Protein AF-A0A7C1MCR6-F1 (afdb_monomer)

Secondary structure (DSSP, 8-state):
-HHHHHHHHHHHHHHGGGS--SSHHHHHHHHHHEEEEEEEEEEPTTS-EEEEEEEEESS---------SS---SEETTEE-THHHHHHH--

Foldseek 3Di:
DVVVVVVVVVVVVVPPPPPDDPPVVVVVVLVVFWDWDFQDFPADPVRHTDGDIDTGGPDDDDDDDDDDPDDPDQDDPNDGVCVVVVVVVVD

Solvent-accessible surface area (backbone atoms only — not comparable to full-atom values): 6058 Å² total; per-residue (Å²): 118,70,67,62,53,56,54,50,51,54,54,51,64,70,64,57,83,79,82,77,73,79,74,60,56,61,58,53,55,46,59,72,56,26,52,77,43,72,70,41,69,45,76,46,97,86,72,52,65,44,76,40,73,42,79,42,56,78,61,97,68,87,87,84,88,86,85,70,98,63,85,82,66,51,66,53,98,91,40,75,54,56,68,66,59,54,60,69,70,77,113

Structure (mmCIF, N/CA/C/O backbone):
data_AF-A0A7C1MCR6-F1
#
_entry.id   AF-A0A7C1MCR6-F1
#
loop_
_atom_site.group_PDB
_atom_site.id
_atom_site.type_symbol
_atom_site.label_atom_id
_atom_site.label_alt_id
_atom_site.label_comp_id
_atom_site.label_asym_id
_atom_site.label_entity_id
_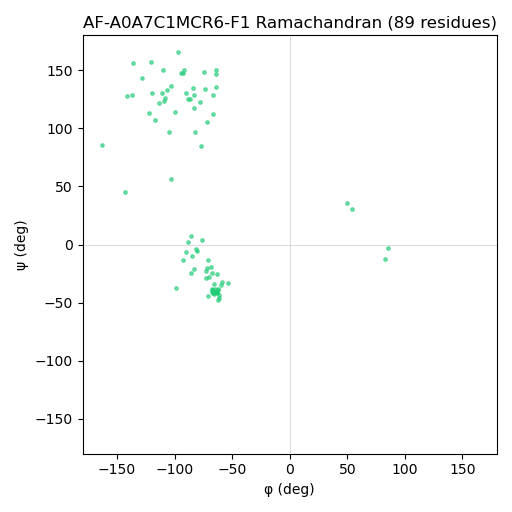atom_site.label_seq_id
_atom_site.pdbx_PDB_ins_code
_atom_site.Cartn_x
_atom_site.Cartn_y
_atom_site.Cartn_z
_atom_site.occupancy
_atom_site.B_iso_or_equiv
_atom_site.auth_seq_id
_atom_site.auth_comp_id
_atom_site.auth_asym_id
_atom_site.auth_atom_id
_atom_site.pdbx_PDB_model_num
ATOM 1 N N . MET A 1 1 ? 49.593 19.464 20.763 1.00 57.50 1 MET A N 1
ATOM 2 C CA . MET A 1 1 ? 48.436 20.174 20.165 1.00 57.50 1 MET A CA 1
ATOM 3 C C . MET A 1 1 ? 47.808 19.423 18.989 1.00 57.50 1 MET A C 1
ATOM 5 O O . MET A 1 1 ? 46.592 19.345 18.950 1.00 57.50 1 MET A O 1
ATOM 9 N N . LEU A 1 2 ? 48.590 18.813 18.083 1.00 57.25 2 LEU A N 1
ATOM 10 C CA . LEU A 1 2 ? 48.061 18.058 16.929 1.00 57.25 2 LEU A CA 1
ATOM 11 C C . LEU A 1 2 ? 47.281 16.776 17.301 1.00 57.25 2 LEU A C 1
ATOM 13 O O . LEU A 1 2 ? 46.217 16.546 16.740 1.00 57.25 2 LEU A O 1
ATOM 17 N N . ILE A 1 3 ? 47.746 15.992 18.287 1.00 69.12 3 ILE A N 1
ATOM 18 C CA . ILE A 1 3 ? 47.072 14.749 18.731 1.00 69.12 3 ILE A CA 1
ATOM 19 C C . ILE A 1 3 ? 45.653 15.006 19.276 1.00 69.12 3 ILE A C 1
ATOM 21 O O . ILE A 1 3 ? 44.729 14.285 18.915 1.00 69.12 3 ILE A O 1
ATOM 25 N N . ASN A 1 4 ? 45.459 16.054 20.091 1.00 68.94 4 ASN A N 1
ATOM 26 C CA . ASN A 1 4 ? 44.138 16.374 20.653 1.00 68.94 4 ASN A CA 1
ATOM 27 C C . ASN A 1 4 ? 43.139 16.797 19.571 1.00 68.94 4 ASN A C 1
ATOM 29 O O . ASN A 1 4 ? 41.964 16.470 19.678 1.00 68.94 4 ASN A O 1
ATOM 33 N N . ASN A 1 5 ? 43.599 17.472 18.513 1.00 66.56 5 ASN A N 1
ATOM 34 C CA . ASN A 1 5 ? 42.732 17.837 17.392 1.00 66.56 5 ASN A CA 1
ATOM 35 C C . ASN A 1 5 ? 42.264 16.604 16.608 1.00 66.56 5 ASN A C 1
ATOM 37 O O . ASN A 1 5 ? 41.089 16.520 16.269 1.00 66.56 5 ASN A O 1
ATOM 41 N N . PHE A 1 6 ? 43.141 15.624 16.371 1.00 73.50 6 PHE A N 1
ATOM 42 C CA . PHE A 1 6 ? 42.756 14.368 15.715 1.00 73.50 6 PHE A CA 1
ATOM 43 C C . PHE A 1 6 ? 41.763 13.547 16.546 1.00 73.50 6 PHE A C 1
ATOM 45 O O . PHE A 1 6 ? 40.822 12.987 15.987 1.00 73.50 6 PHE A O 1
ATOM 52 N N . LEU A 1 7 ? 41.938 13.523 17.870 1.00 75.62 7 LEU A N 1
ATOM 53 C CA . LEU A 1 7 ? 41.022 12.857 18.801 1.00 75.62 7 LEU A CA 1
ATOM 54 C C . LEU A 1 7 ? 39.650 13.550 18.851 1.00 75.62 7 LEU A C 1
ATOM 56 O O . LEU A 1 7 ? 38.621 12.885 18.867 1.00 75.62 7 LEU A O 1
ATOM 60 N N . CYS A 1 8 ? 39.612 14.884 18.801 1.00 74.81 8 CYS A N 1
ATOM 61 C CA . CYS A 1 8 ? 38.353 15.622 18.693 1.00 74.81 8 CYS A CA 1
ATOM 62 C C . CYS A 1 8 ? 37.639 15.362 17.359 1.00 74.81 8 CYS A C 1
ATOM 64 O O . CYS A 1 8 ? 36.424 15.197 17.349 1.00 74.81 8 CYS A O 1
ATOM 66 N N . ILE A 1 9 ? 38.371 15.292 16.240 1.00 79.06 9 ILE A N 1
ATOM 67 C CA . ILE A 1 9 ? 37.791 15.042 14.909 1.00 79.06 9 ILE A CA 1
ATOM 68 C C . ILE A 1 9 ? 37.219 13.622 14.810 1.00 79.06 9 ILE A C 1
ATOM 70 O O . ILE A 1 9 ? 36.142 13.444 14.242 1.00 79.06 9 ILE A O 1
ATOM 74 N N . SER A 1 10 ? 37.891 12.619 15.387 1.00 76.44 10 SER A N 1
ATOM 75 C CA . SER A 1 10 ? 37.382 11.243 15.401 1.00 76.44 10 SER A CA 1
ATOM 76 C C . SER A 1 10 ? 36.122 11.099 16.256 1.00 76.44 10 SER A C 1
ATOM 78 O O . SER A 1 10 ? 35.189 10.416 15.841 1.00 76.44 10 SER A O 1
ATOM 80 N N . VAL A 1 11 ? 36.046 11.795 17.396 1.00 78.44 11 VAL A N 1
ATOM 81 C CA . VAL A 1 11 ? 34.836 11.859 18.234 1.00 78.44 11 VAL A CA 1
ATOM 82 C C . VAL A 1 11 ? 33.696 12.571 17.506 1.00 78.44 11 VAL A C 1
ATOM 84 O O . VAL A 1 11 ? 32.561 12.101 17.546 1.00 78.44 11 VAL A O 1
ATOM 87 N N . LEU A 1 12 ? 33.991 13.660 16.791 1.00 71.69 12 LEU A N 1
ATOM 88 C CA . LEU A 1 12 ? 32.996 14.397 16.016 1.00 71.69 12 LEU A CA 1
ATOM 89 C C . LEU A 1 12 ? 32.407 13.513 14.906 1.00 71.69 12 LEU A C 1
ATOM 91 O O . LEU A 1 12 ? 31.193 13.400 14.813 1.00 71.69 12 LEU A O 1
ATOM 95 N N . LEU A 1 13 ? 33.252 12.818 14.132 1.00 71.25 13 LEU A N 1
ATOM 96 C CA . LEU A 1 13 ? 32.844 11.876 13.076 1.00 71.25 13 LEU A CA 1
ATOM 97 C C . LEU A 1 13 ? 31.990 10.712 13.599 1.00 71.25 13 LEU A C 1
ATOM 99 O O . LEU A 1 13 ? 31.072 10.275 12.911 1.00 71.25 13 LEU A O 1
ATOM 103 N N . PHE A 1 14 ? 32.257 10.236 14.817 1.00 68.69 14 PHE A N 1
ATOM 104 C CA . PHE A 1 14 ? 31.477 9.166 15.446 1.00 68.69 14 PHE A CA 1
ATOM 105 C C . PHE A 1 14 ? 30.080 9.625 15.905 1.00 68.69 14 PHE A C 1
ATOM 107 O O . PHE A 1 14 ? 29.173 8.806 16.025 1.00 68.69 14 PHE A O 1
ATOM 114 N N . LEU A 1 15 ? 29.893 10.929 16.138 1.00 62.91 15 LEU A N 1
ATOM 115 C CA . LEU A 1 15 ? 28.626 11.547 16.553 1.00 62.91 15 LEU A CA 1
ATOM 116 C C . LEU A 1 15 ? 27.741 12.005 15.378 1.00 62.91 15 LEU A C 1
ATOM 118 O O . LEU A 1 15 ? 26.597 12.398 15.600 1.00 62.91 15 LEU A O 1
ATOM 122 N N . TYR A 1 16 ? 28.226 11.939 14.133 1.00 64.62 16 TYR A N 1
ATOM 123 C CA . TYR A 1 16 ? 27.468 12.377 12.954 1.00 64.62 16 TYR A CA 1
ATOM 124 C C . TYR A 1 16 ? 26.282 11.500 12.499 1.00 64.62 16 TYR A C 1
ATOM 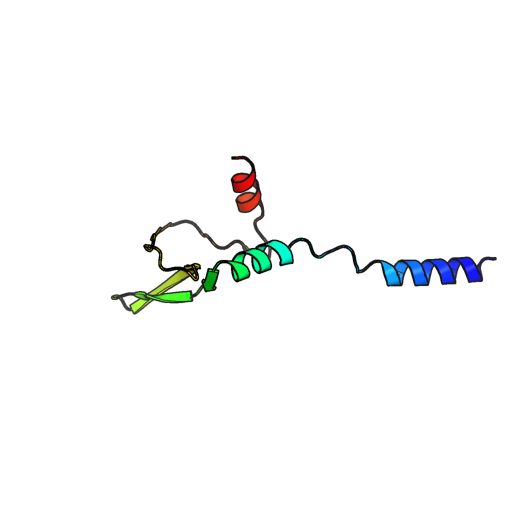126 O O . TYR A 1 16 ? 25.435 12.054 11.793 1.00 64.62 16 TYR A O 1
ATOM 134 N N . PRO A 1 17 ? 26.131 10.196 12.834 1.00 63.19 17 PRO A N 1
ATOM 135 C CA . PRO A 1 17 ? 25.119 9.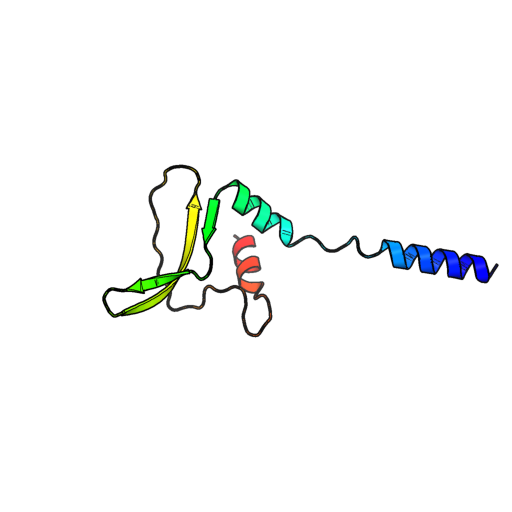387 12.156 1.00 63.19 17 PRO A CA 1
ATOM 136 C C . PRO A 1 17 ? 23.674 9.654 12.618 1.00 63.19 17 PRO A C 1
ATOM 138 O O . PRO A 1 17 ? 22.759 9.006 12.127 1.00 63.19 17 PRO A O 1
ATOM 141 N N . SER A 1 18 ? 23.428 10.619 13.510 1.00 56.06 18 SER A N 1
ATOM 142 C CA . SER A 1 18 ? 22.084 10.904 14.039 1.00 56.06 18 SER A CA 1
ATOM 143 C C . SER A 1 18 ? 21.198 11.775 13.132 1.00 56.06 18 SER A C 1
ATOM 145 O O . SER A 1 18 ? 20.041 12.009 13.468 1.00 56.06 18 SER A O 1
ATOM 147 N N . PHE A 1 19 ? 21.700 12.282 12.000 1.00 55.78 19 PHE A N 1
ATOM 148 C CA . PHE A 1 19 ? 20.955 13.199 11.121 1.00 55.78 19 PHE A CA 1
ATOM 149 C C . PHE A 1 19 ? 20.398 12.514 9.866 1.00 55.78 19 PHE A C 1
ATOM 151 O O . PHE A 1 19 ? 20.684 12.949 8.754 1.00 55.78 19 PHE A O 1
ATOM 158 N N . CYS A 1 20 ? 19.600 11.452 9.999 1.00 53.81 20 CYS A N 1
ATOM 159 C CA . CYS A 1 20 ? 18.730 11.034 8.893 1.00 53.81 20 CYS A CA 1
ATOM 160 C C . CYS A 1 20 ? 17.615 10.080 9.345 1.00 53.81 20 CYS A C 1
ATOM 162 O O . CYS A 1 20 ? 17.768 8.869 9.254 1.00 53.81 20 CYS A O 1
ATOM 164 N N . THR A 1 21 ? 16.484 10.606 9.820 1.00 56.41 21 THR A N 1
ATOM 165 C CA . THR A 1 21 ? 15.280 9.789 10.091 1.00 56.41 21 THR A CA 1
ATOM 166 C C . THR A 1 21 ? 13.991 10.542 9.741 1.00 56.41 21 THR A C 1
ATOM 168 O O . THR A 1 21 ? 13.054 10.576 10.527 1.00 56.41 21 THR A O 1
ATOM 171 N N . VAL A 1 22 ? 13.927 11.209 8.581 1.00 57.06 22 VAL A N 1
ATOM 172 C CA . VAL A 1 22 ? 12.718 11.979 8.190 1.00 57.06 22 VAL A CA 1
ATOM 173 C C . VAL A 1 22 ? 11.641 11.088 7.545 1.00 57.06 22 VAL A C 1
ATOM 175 O O . VAL A 1 22 ? 10.467 11.443 7.526 1.00 57.06 22 VAL A O 1
ATOM 178 N N . GLU A 1 23 ? 12.010 9.916 7.024 1.00 57.59 23 GLU A N 1
ATOM 179 C CA . GLU A 1 23 ? 11.100 9.058 6.249 1.00 57.59 23 GLU A CA 1
ATOM 180 C C . GLU A 1 23 ? 10.245 8.116 7.123 1.00 57.59 23 GLU A C 1
ATOM 182 O O . GLU A 1 23 ? 9.129 7.754 6.748 1.00 57.59 23 GLU A O 1
ATOM 187 N N . GLU A 1 24 ? 10.712 7.782 8.330 1.00 60.31 24 GLU A N 1
ATOM 188 C CA . GLU A 1 24 ? 10.018 6.871 9.255 1.00 60.31 24 GLU A CA 1
ATOM 189 C C . GLU A 1 24 ? 8.733 7.481 9.846 1.00 60.31 24 GLU A C 1
ATOM 191 O O . GLU A 1 24 ? 7.771 6.758 10.124 1.00 60.31 24 GLU A O 1
ATOM 196 N N . ASP A 1 25 ? 8.668 8.810 9.968 1.00 71.81 25 ASP A N 1
ATOM 197 C CA . ASP A 1 25 ? 7.576 9.509 10.652 1.00 71.81 25 ASP A CA 1
ATOM 198 C C . ASP A 1 25 ? 6.212 9.311 9.975 1.00 71.81 25 ASP A C 1
ATOM 200 O O . ASP A 1 25 ? 5.205 9.107 10.653 1.00 71.81 25 ASP A O 1
ATOM 204 N N . ILE A 1 26 ? 6.147 9.335 8.640 1.00 73.69 26 ILE A N 1
ATOM 205 C CA . ILE A 1 26 ? 4.870 9.244 7.908 1.00 73.69 26 ILE A CA 1
ATOM 206 C C . ILE A 1 26 ? 4.290 7.832 8.006 1.00 73.69 26 ILE A C 1
ATOM 208 O O . ILE A 1 26 ? 3.096 7.660 8.255 1.00 73.69 26 ILE A O 1
ATOM 212 N N . VAL A 1 27 ? 5.135 6.813 7.837 1.00 75.56 27 VAL A N 1
ATOM 213 C CA . VAL A 1 27 ? 4.724 5.409 7.960 1.00 75.56 27 VAL A CA 1
ATOM 214 C C . VAL A 1 27 ? 4.250 5.127 9.385 1.00 75.56 27 VAL A C 1
ATOM 216 O O . VAL A 1 27 ? 3.222 4.478 9.581 1.00 75.56 27 VAL A O 1
ATOM 219 N N . LEU A 1 28 ? 4.947 5.671 10.385 1.00 79.88 28 LEU A N 1
ATOM 220 C CA . LEU A 1 28 ? 4.584 5.533 11.791 1.00 79.88 28 LEU A CA 1
ATOM 221 C C . LEU A 1 28 ? 3.250 6.229 12.111 1.00 79.88 28 LEU A C 1
ATOM 223 O O . LEU A 1 28 ? 2.392 5.634 12.768 1.00 79.88 28 LEU A O 1
ATOM 227 N N . GLN A 1 29 ? 3.025 7.434 11.581 1.00 83.81 29 GLN A N 1
ATOM 228 C CA . GLN A 1 29 ? 1.744 8.140 11.687 1.00 83.81 29 GLN A CA 1
ATOM 229 C C . GLN A 1 29 ? 0.597 7.356 11.029 1.00 83.81 29 GLN A C 1
ATOM 231 O O . GLN A 1 29 ? -0.459 7.181 11.641 1.00 83.81 29 GLN A O 1
ATOM 236 N N . LEU A 1 30 ? 0.804 6.824 9.819 1.00 84.50 30 LEU A N 1
ATOM 237 C CA . LEU A 1 30 ? -0.199 6.028 9.102 1.00 84.50 30 LEU A CA 1
ATOM 238 C C . LEU A 1 30 ? -0.544 4.730 9.847 1.00 84.50 30 LEU A C 1
ATOM 240 O O . LEU A 1 30 ? -1.723 4.408 9.976 1.00 84.50 30 LEU A O 1
ATOM 244 N N . ASN A 1 31 ? 0.448 4.029 10.406 1.00 86.56 31 ASN A N 1
ATOM 245 C CA . ASN A 1 31 ? 0.241 2.825 11.226 1.00 86.56 31 ASN A CA 1
ATOM 246 C C . ASN A 1 31 ? -0.550 3.111 12.521 1.00 86.56 31 ASN A C 1
ATOM 248 O O . ASN A 1 31 ? -1.235 2.236 13.073 1.00 86.56 31 ASN A O 1
ATOM 252 N N . GL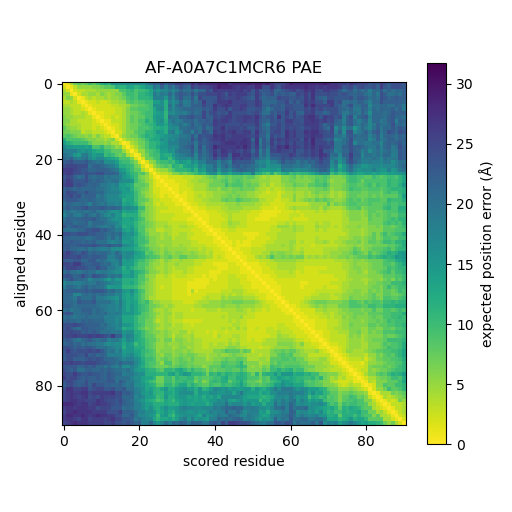Y A 1 32 ? -0.494 4.353 13.013 1.00 89.12 32 GLY A N 1
ATOM 253 C CA . GLY A 1 32 ? -1.337 4.827 14.108 1.00 89.12 32 GLY A CA 1
ATOM 254 C C . GLY A 1 32 ? -2.828 4.801 13.753 1.00 89.12 32 GLY A C 1
ATOM 255 O O . GLY A 1 32 ? -3.645 4.379 14.575 1.00 89.12 32 GLY A O 1
ATOM 256 N N . ILE A 1 33 ? -3.169 5.150 12.512 1.00 90.62 33 ILE A N 1
ATOM 257 C CA . ILE A 1 33 ? -4.541 5.411 12.051 1.00 90.62 33 ILE A CA 1
ATOM 258 C C . ILE A 1 33 ? -5.150 4.193 11.329 1.00 90.62 33 ILE A C 1
ATOM 260 O O . ILE A 1 33 ? -6.336 3.887 11.489 1.00 90.62 33 ILE A O 1
ATOM 264 N N . ALA A 1 34 ? -4.343 3.468 10.553 1.00 92.56 34 ALA A N 1
ATOM 265 C CA . ALA A 1 34 ? -4.788 2.427 9.634 1.00 92.56 34 ALA A CA 1
ATOM 266 C C . ALA A 1 34 ? -3.909 1.170 9.689 1.00 92.56 34 ALA A C 1
ATOM 268 O O . ALA A 1 34 ? -2.730 1.217 10.028 1.00 92.56 34 ALA A O 1
ATOM 269 N N . TYR A 1 35 ? -4.492 0.042 9.296 1.00 93.44 35 TYR A N 1
ATOM 270 C CA . TYR A 1 35 ? -3.771 -1.145 8.859 1.00 93.44 35 TYR A CA 1
ATOM 271 C C . TYR A 1 35 ? -3.477 -1.017 7.365 1.00 93.44 35 TYR A C 1
ATOM 273 O O . TYR A 1 35 ? -4.393 -0.799 6.566 1.00 93.44 35 TYR A O 1
ATOM 281 N N . ILE A 1 36 ? -2.204 -1.144 7.001 1.00 90.94 36 ILE A N 1
ATOM 282 C CA . ILE A 1 36 ? -1.714 -0.907 5.644 1.00 90.94 36 ILE A CA 1
ATOM 283 C C . ILE A 1 36 ? -1.218 -2.231 5.065 1.00 90.94 36 ILE A C 1
ATOM 285 O O . ILE A 1 36 ? -0.315 -2.854 5.618 1.00 90.94 36 ILE A O 1
ATOM 289 N N . GLU A 1 37 ? -1.785 -2.648 3.936 1.00 91.38 37 GLU A N 1
ATOM 290 C CA . GLU A 1 37 ? -1.282 -3.764 3.131 1.00 91.38 37 GLU A CA 1
ATOM 291 C C . GLU A 1 37 ? -0.876 -3.220 1.756 1.00 91.38 37 GLU A C 1
ATOM 293 O O . GLU A 1 37 ? -1.739 -2.882 0.948 1.00 91.38 37 GLU A O 1
ATOM 298 N N . GLN A 1 38 ? 0.425 -3.121 1.478 1.00 88.69 38 GLN A N 1
ATOM 299 C CA . GLN A 1 38 ? 0.932 -2.655 0.180 1.00 88.69 38 GLN A CA 1
ATOM 300 C C . GLN A 1 38 ? 1.228 -3.829 -0.753 1.00 88.69 38 GLN A C 1
ATOM 302 O O . GLN A 1 38 ? 1.631 -4.902 -0.301 1.00 88.69 38 GLN A O 1
ATOM 307 N N . ASN A 1 39 ? 1.040 -3.627 -2.058 1.00 87.12 39 ASN A N 1
ATOM 308 C CA . ASN A 1 39 ? 1.326 -4.592 -3.120 1.00 87.12 39 ASN A CA 1
ATOM 309 C C . ASN A 1 39 ? 0.734 -5.986 -2.871 1.00 87.12 39 ASN A C 1
ATOM 311 O O . ASN A 1 39 ? 1.293 -7.019 -3.253 1.00 87.12 39 ASN A O 1
ATOM 315 N N . THR A 1 40 ? -0.452 -6.023 -2.259 1.00 91.56 40 THR A N 1
ATOM 316 C CA . THR A 1 40 ? -1.152 -7.280 -2.031 1.00 91.56 40 THR A CA 1
ATOM 317 C C . THR A 1 40 ? -1.809 -7.737 -3.318 1.00 91.56 40 THR A C 1
ATOM 319 O O . THR A 1 40 ? -2.646 -7.060 -3.909 1.00 91.56 40 THR A O 1
ATOM 322 N N . MET A 1 41 ? -1.441 -8.937 -3.745 1.00 93.50 41 MET A N 1
ATOM 323 C CA . MET A 1 41 ? -1.894 -9.508 -5.003 1.00 93.50 41 MET A CA 1
ATOM 324 C C . MET A 1 41 ? -3.281 -10.140 -4.844 1.00 93.50 41 MET A C 1
ATOM 326 O O . MET A 1 41 ? -3.395 -11.296 -4.410 1.00 93.50 41 MET A O 1
ATOM 330 N N . LYS A 1 42 ? -4.332 -9.395 -5.204 1.00 93.94 42 LYS A N 1
ATOM 331 C CA . LYS A 1 42 ? -5.731 -9.843 -5.145 1.00 93.94 42 LYS A CA 1
ATOM 332 C C . LYS A 1 42 ? -6.100 -10.656 -6.377 1.00 93.94 42 LYS A C 1
ATOM 334 O O . LYS A 1 42 ? -5.876 -10.229 -7.505 1.00 93.94 42 LYS A O 1
ATOM 339 N N . LEU A 1 43 ? -6.661 -11.841 -6.142 1.00 95.75 43 LEU A N 1
ATOM 340 C CA . LEU A 1 43 ? -7.127 -12.736 -7.196 1.00 95.75 43 LEU A CA 1
ATOM 341 C C . LEU A 1 43 ? -8.418 -12.194 -7.818 1.00 95.75 43 LEU A C 1
ATOM 343 O O . LEU A 1 43 ? -9.347 -11.818 -7.104 1.00 95.75 43 LEU A O 1
ATOM 347 N N . MET A 1 44 ? -8.480 -12.191 -9.145 1.00 96.31 44 MET A N 1
ATOM 348 C CA . MET A 1 44 ? -9.688 -11.881 -9.901 1.00 96.31 44 MET A CA 1
ATOM 349 C C . MET A 1 44 ? -10.430 -13.150 -10.319 1.00 96.31 44 MET A C 1
ATOM 351 O O . MET A 1 44 ? -9.873 -14.247 -10.321 1.00 96.31 44 MET A O 1
ATOM 355 N N . ARG A 1 45 ? -11.685 -12.983 -10.755 1.00 96.94 45 ARG A N 1
ATOM 356 C CA . ARG A 1 45 ? -12.499 -14.070 -11.325 1.00 96.94 45 ARG A CA 1
ATOM 357 C C . ARG A 1 45 ? -11.797 -14.788 -12.482 1.00 96.94 45 ARG A C 1
ATOM 359 O O . ARG A 1 45 ? -11.951 -15.992 -12.628 1.00 96.94 45 ARG A O 1
ATOM 366 N N . ASP A 1 46 ? -11.004 -14.056 -13.258 1.00 96.00 46 ASP A N 1
ATOM 367 C CA . ASP A 1 46 ? -10.348 -14.564 -14.465 1.00 96.00 46 ASP A CA 1
ATOM 368 C C . ASP A 1 46 ? -9.001 -15.260 -14.162 1.00 96.00 46 ASP A C 1
ATOM 370 O O . ASP A 1 46 ? -8.246 -15.591 -15.069 1.00 96.00 46 ASP A O 1
ATOM 374 N N . GLY A 1 47 ? 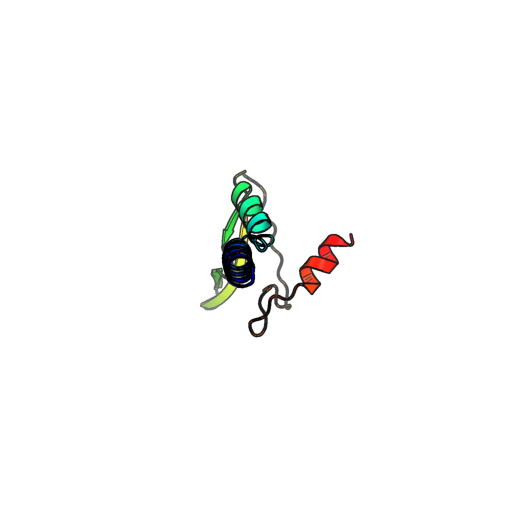-8.659 -15.453 -12.882 1.00 96.06 47 GLY A N 1
ATOM 375 C CA . GLY A 1 47 ? -7.420 -16.108 -12.441 1.00 96.06 47 GLY A CA 1
ATOM 376 C C . GLY A 1 47 ? -6.185 -15.200 -12.405 1.00 96.06 47 GLY A C 1
ATOM 377 O O . GLY A 1 47 ? -5.178 -15.553 -11.793 1.00 96.06 47 GLY A O 1
ATOM 378 N N . ILE A 1 48 ? -6.257 -14.005 -12.994 1.00 94.94 48 ILE A N 1
ATOM 379 C CA . ILE A 1 48 ? -5.196 -12.990 -12.930 1.00 94.94 48 ILE A CA 1
ATOM 380 C C . ILE A 1 48 ? -5.180 -12.340 -11.540 1.00 94.94 48 ILE A C 1
ATOM 382 O O . ILE A 1 48 ? -6.216 -12.206 -10.884 1.00 94.94 48 ILE A O 1
ATOM 386 N N . ARG A 1 49 ? -3.997 -11.924 -11.078 1.00 94.81 49 ARG A N 1
ATOM 387 C CA . ARG A 1 49 ? -3.825 -11.191 -9.820 1.00 94.81 49 ARG A CA 1
ATOM 388 C C . ARG A 1 49 ? -3.510 -9.726 -10.102 1.00 94.81 49 ARG A C 1
ATOM 390 O O . ARG A 1 49 ? -2.635 -9.441 -10.914 1.00 94.81 49 ARG A O 1
ATOM 397 N N . LEU A 1 50 ? -4.191 -8.818 -9.412 1.00 93.31 50 LEU A N 1
ATOM 398 C CA . LEU A 1 50 ? -3.891 -7.388 -9.449 1.00 93.31 50 LEU A CA 1
ATOM 399 C C . LEU A 1 50 ? -3.146 -6.978 -8.184 1.00 93.31 50 LEU A C 1
ATOM 401 O O . LEU A 1 50 ? -3.531 -7.379 -7.085 1.00 93.31 50 LEU A O 1
ATOM 405 N N . ALA A 1 51 ? -2.111 -6.158 -8.347 1.00 92.56 51 ALA A N 1
ATOM 406 C CA . ALA A 1 51 ? -1.496 -5.457 -7.231 1.00 92.56 51 ALA A CA 1
ATOM 407 C C . ALA A 1 51 ? -2.505 -4.445 -6.677 1.00 92.56 51 ALA A C 1
ATOM 409 O O . ALA A 1 51 ? -3.129 -3.696 -7.431 1.00 92.56 51 ALA A O 1
ATOM 410 N N . THR A 1 52 ? -2.737 -4.474 -5.371 1.00 92.38 52 THR A N 1
ATOM 411 C CA . THR A 1 52 ? -3.691 -3.588 -4.705 1.00 92.38 52 THR A CA 1
ATOM 412 C C . THR A 1 52 ? -3.122 -3.154 -3.367 1.00 92.38 52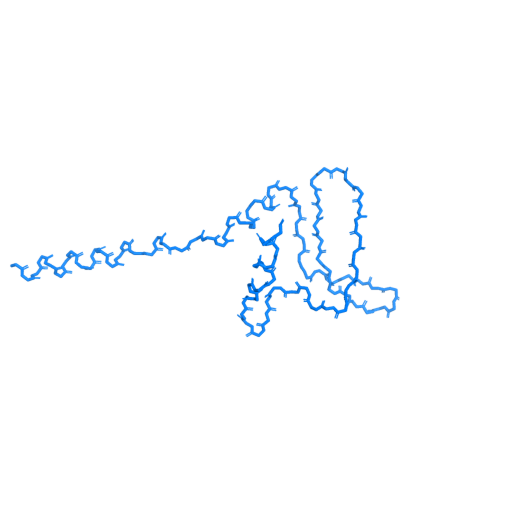 THR A C 1
ATOM 414 O O . THR A 1 52 ? -2.758 -4.002 -2.548 1.00 92.38 52 THR A O 1
ATOM 417 N N . ASP A 1 53 ? -3.108 -1.844 -3.150 1.00 92.00 53 ASP A N 1
ATOM 418 C CA . ASP A 1 53 ? -2.813 -1.245 -1.854 1.00 92.00 53 ASP A CA 1
ATOM 419 C C . ASP A 1 53 ? -4.110 -1.080 -1.063 1.00 92.00 53 ASP A C 1
ATOM 421 O O . ASP A 1 53 ? -5.117 -0.585 -1.577 1.00 92.00 53 ASP A O 1
ATOM 425 N N . ILE A 1 54 ? -4.103 -1.533 0.188 1.00 92.62 54 ILE A N 1
ATOM 426 C CA . ILE A 1 54 ? -5.273 -1.536 1.064 1.00 92.62 54 ILE A CA 1
ATOM 427 C C . ILE A 1 54 ? -4.943 -0.744 2.314 1.00 92.62 54 ILE A C 1
ATOM 429 O O . ILE A 1 54 ? -4.154 -1.169 3.154 1.00 92.62 54 ILE A O 1
ATOM 433 N N . TYR A 1 55 ? -5.621 0.390 2.446 1.00 92.75 55 TYR A N 1
ATOM 434 C CA . TYR A 1 55 ? -5.585 1.236 3.628 1.00 92.75 55 TYR A CA 1
ATOM 435 C C . TYR A 1 55 ? -6.886 1.033 4.396 1.00 92.75 55 TYR A C 1
ATOM 437 O O . TYR A 1 55 ? -7.925 1.597 4.054 1.00 92.75 55 TYR A O 1
ATOM 445 N N . ARG A 1 56 ? -6.852 0.173 5.414 1.00 94.44 56 ARG A N 1
ATOM 446 C CA . ARG A 1 56 ? -8.016 -0.110 6.254 1.00 94.44 56 ARG A CA 1
ATOM 447 C C . ARG A 1 56 ? -7.920 0.690 7.543 1.00 94.44 56 ARG A C 1
ATOM 449 O O . ARG A 1 56 ? -7.061 0.412 8.371 1.00 94.44 56 ARG A O 1
ATOM 456 N N . LEU A 1 57 ? -8.826 1.636 7.749 1.00 95.25 57 LEU A N 1
ATOM 457 C CA . LEU A 1 57 ? -8.913 2.357 9.019 1.00 95.25 57 LEU A CA 1
ATOM 458 C C . LEU A 1 57 ? -9.296 1.409 10.166 1.00 95.25 57 LEU A C 1
ATOM 460 O O . LEU A 1 57 ? -9.974 0.402 9.959 1.00 95.25 57 LEU A O 1
ATOM 464 N N . LYS A 1 58 ? -8.842 1.729 11.382 1.00 92.62 58 LYS A N 1
ATOM 465 C CA . LYS A 1 58 ? -9.201 0.972 12.597 1.00 92.62 58 LYS A CA 1
ATOM 466 C C . LYS A 1 58 ? -10.679 1.128 12.965 1.00 92.62 58 LYS A C 1
ATOM 468 O O . LYS A 1 58 ? -11.251 0.249 13.604 1.00 92.62 58 LYS A O 1
ATOM 473 N N . GLU A 1 59 ? -11.291 2.223 12.535 1.00 93.69 59 GLU A N 1
ATOM 474 C CA . GLU A 1 59 ? -12.711 2.510 12.710 1.00 93.69 59 GLU A CA 1
ATOM 475 C C . GLU A 1 59 ? -13.536 2.019 11.506 1.00 93.69 59 GLU A C 1
ATOM 477 O O . GLU A 1 59 ? -13.030 1.979 10.379 1.00 93.69 59 GLU A O 1
ATOM 482 N N . PRO A 1 60 ? -14.812 1.642 11.707 1.00 93.81 60 PRO A N 1
ATOM 483 C CA . PRO A 1 60 ? -15.668 1.160 10.631 1.00 93.81 60 PRO A CA 1
ATOM 484 C C . PRO A 1 60 ? -16.078 2.302 9.691 1.00 93.81 60 PRO A C 1
ATOM 486 O O . PRO A 1 60 ? -16.952 3.108 10.003 1.00 93.81 60 PRO A O 1
ATOM 489 N N . VAL A 1 61 ? -15.472 2.330 8.505 1.00 94.75 61 VAL A N 1
ATOM 490 C CA . VAL A 1 61 ? -15.749 3.299 7.433 1.00 94.75 61 VAL A CA 1
ATOM 49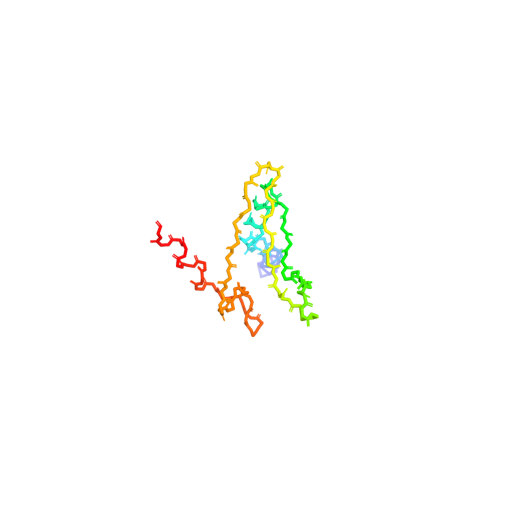1 C C . VAL A 1 61 ? -16.204 2.599 6.147 1.00 94.75 61 VAL A C 1
ATOM 493 O O . VAL A 1 61 ? -15.876 1.426 5.937 1.00 94.75 61 VAL A O 1
ATOM 496 N N . PRO A 1 62 ? -16.934 3.285 5.248 1.00 96.19 62 PRO A N 1
ATOM 497 C CA . PRO A 1 62 ? -17.190 2.759 3.912 1.00 96.19 62 PRO A CA 1
ATOM 498 C C . PRO A 1 62 ? -15.887 2.625 3.110 1.00 96.19 62 PRO A C 1
ATOM 500 O O . PRO A 1 62 ? -14.968 3.434 3.236 1.00 96.19 62 PRO A O 1
ATOM 503 N N . ALA A 1 63 ? -15.821 1.610 2.249 1.00 93.69 63 ALA A N 1
ATOM 504 C CA . ALA A 1 63 ? -14.678 1.393 1.372 1.00 93.69 63 ALA A CA 1
ATOM 505 C C . ALA A 1 63 ? -14.791 2.236 0.093 1.00 93.69 63 ALA A C 1
ATOM 507 O O . ALA A 1 63 ? -15.835 2.251 -0.560 1.00 93.69 63 ALA A O 1
ATOM 508 N N . ILE A 1 64 ? -13.688 2.879 -0.293 1.00 95.00 64 ILE A N 1
ATOM 509 C CA . ILE A 1 64 ? -13.544 3.576 -1.573 1.00 95.00 64 ILE A CA 1
ATOM 510 C C . ILE A 1 64 ? -12.605 2.750 -2.447 1.00 95.00 64 ILE A C 1
ATOM 512 O O . ILE A 1 64 ? -11.493 2.425 -2.038 1.00 95.00 64 ILE A O 1
ATOM 516 N N . LEU A 1 65 ? -13.055 2.410 -3.655 1.00 93.44 65 LEU A N 1
ATOM 517 C CA . LEU A 1 65 ? -12.245 1.700 -4.637 1.00 93.44 65 LEU A CA 1
ATOM 518 C C . LEU A 1 65 ? -11.891 2.639 -5.782 1.00 93.44 65 LEU A C 1
ATOM 520 O O . LEU A 1 65 ? -12.774 3.148 -6.470 1.00 93.44 65 LEU A O 1
ATOM 524 N N . TRP A 1 66 ? -10.596 2.784 -6.038 1.00 92.62 66 TRP A N 1
ATOM 525 C CA . TRP A 1 66 ? -10.086 3.479 -7.207 1.00 92.62 66 TRP A CA 1
ATOM 526 C C . TRP A 1 66 ? -9.246 2.521 -8.045 1.00 92.62 66 TRP A C 1
ATOM 528 O O . TRP A 1 66 ? -8.386 1.812 -7.531 1.00 92.62 66 TRP A O 1
ATOM 538 N N . LYS A 1 67 ? -9.528 2.476 -9.347 1.00 92.19 67 LYS A N 1
ATOM 539 C CA . LYS A 1 67 ? -8.729 1.749 -10.332 1.00 92.19 67 LYS A CA 1
ATOM 540 C C . LYS A 1 67 ? -8.031 2.755 -11.230 1.00 92.19 67 LYS A C 1
ATOM 542 O O . LYS A 1 67 ? -8.685 3.639 -11.783 1.00 92.19 67 LYS A O 1
ATOM 547 N N . THR A 1 68 ? -6.732 2.584 -11.408 1.00 89.25 68 THR A N 1
ATOM 548 C CA . THR A 1 68 ? -5.911 3.428 -12.273 1.00 89.25 68 THR A CA 1
ATOM 549 C C . THR A 1 68 ? -5.105 2.560 -13.238 1.00 89.25 68 THR A C 1
ATOM 551 O O . THR A 1 68 ? -4.654 1.480 -12.860 1.00 89.25 68 THR A O 1
ATOM 554 N N . PRO A 1 69 ? -4.904 3.009 -14.491 1.00 90.31 69 PRO A N 1
ATOM 555 C CA . PRO A 1 69 ? -3.962 2.376 -15.415 1.00 90.31 69 PRO A CA 1
ATOM 556 C C . PRO A 1 69 ? -2.507 2.809 -15.157 1.00 90.31 69 PRO A C 1
ATOM 558 O O . PRO A 1 69 ? -1.590 2.319 -15.810 1.00 90.31 69 PRO A O 1
ATOM 561 N N . TYR A 1 70 ? -2.293 3.759 -14.244 1.00 86.19 70 TYR A N 1
ATOM 562 C CA . TYR A 1 70 ? -0.984 4.310 -13.915 1.00 86.19 70 TYR A CA 1
ATOM 563 C C . TYR A 1 70 ? -0.347 3.559 -12.749 1.00 86.19 70 TYR A C 1
ATOM 565 O O . TYR A 1 70 ? -1.038 3.105 -11.838 1.00 86.19 70 TYR A O 1
ATOM 573 N N . ASN A 1 71 ? 0.984 3.474 -12.766 1.00 83.50 71 ASN A N 1
ATOM 574 C CA . ASN A 1 71 ? 1.744 2.878 -11.677 1.00 83.50 71 ASN A CA 1
ATOM 575 C C . ASN A 1 71 ? 1.610 3.740 -10.411 1.00 83.50 71 ASN A C 1
ATOM 577 O O . ASN A 1 71 ? 2.099 4.867 -10.386 1.00 83.50 71 ASN A O 1
ATOM 581 N N . PHE A 1 72 ? 0.936 3.211 -9.390 1.00 79.12 72 PHE A N 1
ATOM 582 C CA . PHE A 1 72 ? 0.773 3.861 -8.085 1.00 79.12 72 PHE A CA 1
ATOM 583 C C . PHE A 1 72 ? 1.961 3.607 -7.146 1.00 79.12 72 PHE A C 1
ATOM 585 O O . PHE A 1 72 ? 2.044 4.230 -6.090 1.00 79.12 72 PHE A O 1
ATOM 592 N N . ASN A 1 73 ? 2.878 2.703 -7.509 1.00 82.19 73 ASN A N 1
ATOM 593 C CA . ASN A 1 73 ? 4.057 2.438 -6.699 1.00 82.19 73 ASN A CA 1
ATOM 594 C C . ASN A 1 73 ? 4.954 3.670 -6.627 1.00 82.19 73 ASN A C 1
ATOM 596 O O . ASN A 1 73 ? 5.277 4.288 -7.641 1.00 82.19 73 ASN A O 1
ATOM 600 N N . LEU A 1 74 ? 5.418 3.960 -5.416 1.00 76.81 74 LEU A N 1
ATOM 601 C CA . LEU A 1 74 ? 6.389 5.021 -5.165 1.00 76.81 74 LEU A CA 1
ATOM 602 C C . LEU A 1 74 ? 7.791 4.642 -5.645 1.00 76.81 74 LEU A C 1
ATOM 604 O O . LEU A 1 74 ? 8.565 5.515 -6.020 1.00 76.81 74 LEU A O 1
ATOM 608 N N . TYR A 1 75 ? 8.114 3.349 -5.653 1.00 76.38 75 TYR A N 1
ATOM 609 C CA . TYR A 1 75 ? 9.409 2.850 -6.097 1.00 76.38 75 TYR A CA 1
ATOM 610 C C . TYR A 1 75 ? 9.397 2.575 -7.600 1.00 76.38 75 TYR A C 1
ATOM 612 O O . TYR A 1 75 ? 8.580 1.793 -8.096 1.00 76.38 75 TYR A O 1
ATOM 620 N N . ARG A 1 76 ? 10.338 3.185 -8.320 1.00 76.44 76 ARG A N 1
ATOM 621 C CA . ARG A 1 76 ? 10.576 2.959 -9.746 1.00 76.44 76 ARG A CA 1
ATOM 622 C C . ARG A 1 76 ? 12.078 2.865 -9.987 1.00 76.44 76 ARG A C 1
ATOM 624 O O . ARG A 1 76 ? 12.817 3.730 -9.542 1.00 76.44 76 ARG A O 1
ATOM 631 N N . ASP A 1 77 ? 12.520 1.805 -10.659 1.00 79.81 77 ASP A N 1
ATOM 632 C CA . ASP A 1 77 ? 13.931 1.595 -11.025 1.00 79.81 77 ASP A CA 1
ATOM 633 C C . ASP A 1 77 ? 14.919 1.677 -9.837 1.00 79.81 77 ASP A C 1
ATOM 635 O O . ASP A 1 77 ? 16.076 2.047 -9.993 1.00 79.81 77 ASP A O 1
ATOM 639 N N . GLY A 1 78 ? 14.460 1.305 -8.634 1.00 80.06 78 GLY A N 1
ATOM 640 C CA . GLY A 1 78 ? 15.256 1.348 -7.401 1.00 80.06 78 GLY A CA 1
ATOM 641 C C . GLY A 1 78 ? 15.263 2.702 -6.684 1.00 80.06 78 GLY A C 1
ATOM 642 O O . GLY A 1 78 ? 15.800 2.789 -5.583 1.00 80.06 78 GLY A O 1
ATOM 643 N N . GLU A 1 79 ? 14.624 3.727 -7.249 1.00 77.19 79 GLU A N 1
ATOM 644 C CA . GLU A 1 79 ? 14.521 5.065 -6.666 1.00 77.19 79 GLU A CA 1
ATOM 645 C C . GLU A 1 79 ? 13.090 5.373 -6.202 1.00 77.19 79 GLU A C 1
ATOM 647 O O . GLU A 1 79 ? 12.103 4.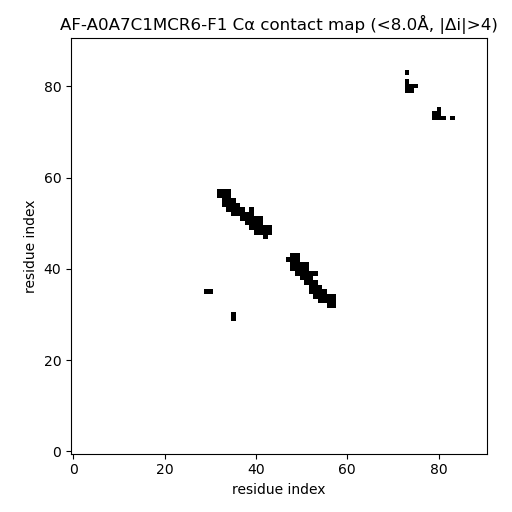888 -6.766 1.00 77.19 79 GLU A O 1
ATOM 652 N N . ILE A 1 80 ? 12.967 6.200 -5.160 1.00 73.69 80 ILE A N 1
ATOM 653 C CA . ILE A 1 80 ? 11.676 6.700 -4.674 1.00 73.69 80 ILE A CA 1
ATOM 654 C C . ILE A 1 80 ? 11.277 7.910 -5.518 1.00 73.69 80 ILE A C 1
ATOM 656 O O . ILE A 1 80 ? 11.937 8.949 -5.506 1.00 73.69 80 ILE A O 1
ATOM 660 N N . TYR A 1 81 ? 10.160 7.804 -6.230 1.00 73.56 81 TYR A N 1
ATOM 661 C CA . TYR A 1 81 ? 9.607 8.879 -7.045 1.00 73.56 81 TYR A CA 1
ATOM 662 C C . TYR A 1 81 ? 8.894 9.921 -6.163 1.00 73.56 81 TYR A C 1
ATOM 664 O O . TYR A 1 81 ? 7.678 9.908 -5.966 1.00 73.56 81 TYR A O 1
ATOM 672 N N . THR A 1 82 ? 9.663 10.874 -5.635 1.00 65.56 82 THR A N 1
ATOM 673 C CA . THR A 1 82 ? 9.187 11.938 -4.726 1.00 65.56 82 THR A CA 1
ATOM 674 C C . THR A 1 82 ? 8.305 12.996 -5.399 1.00 65.56 82 THR A C 1
ATOM 676 O O . THR A 1 82 ? 7.606 13.741 -4.711 1.00 65.56 82 THR A O 1
ATOM 679 N N . HIS A 1 83 ? 8.260 13.046 -6.736 1.00 64.94 83 HIS A N 1
ATOM 680 C CA . HIS A 1 83 ? 7.399 13.982 -7.470 1.00 64.94 83 HIS A CA 1
ATOM 681 C C . HIS A 1 83 ? 5.908 13.806 -7.140 1.00 64.94 83 HIS A C 1
ATOM 683 O O . HIS A 1 83 ? 5.173 14.792 -7.102 1.00 64.94 83 HIS A O 1
ATOM 689 N N . ILE A 1 84 ? 5.473 12.578 -6.838 1.00 60.16 84 ILE A N 1
ATOM 690 C CA . ILE A 1 84 ? 4.097 12.287 -6.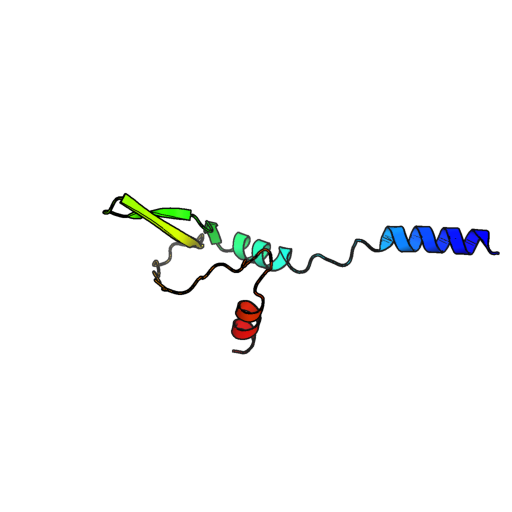407 1.00 60.16 84 ILE A CA 1
ATOM 691 C C . ILE A 1 84 ? 3.821 12.931 -5.034 1.00 60.16 84 ILE A C 1
ATOM 693 O O . ILE A 1 84 ? 2.777 13.552 -4.838 1.00 60.16 84 ILE A O 1
ATOM 697 N N . TYR A 1 85 ? 4.788 12.869 -4.112 1.00 59.81 85 TYR A N 1
ATOM 698 C CA . TYR A 1 85 ? 4.697 13.502 -2.793 1.00 59.81 85 TYR A CA 1
ATOM 699 C C . TYR A 1 85 ? 4.684 15.031 -2.866 1.00 59.81 85 TYR A C 1
ATOM 701 O O . TYR A 1 85 ? 3.913 15.672 -2.151 1.00 59.81 85 TYR A O 1
ATOM 709 N N . MET A 1 86 ? 5.515 15.630 -3.726 1.00 54.62 86 MET A N 1
ATOM 710 C CA . MET A 1 86 ? 5.581 17.090 -3.853 1.00 54.62 86 MET A CA 1
ATOM 711 C C . MET A 1 86 ? 4.278 17.686 -4.398 1.00 54.62 86 MET A C 1
ATOM 713 O O . MET A 1 86 ? 3.818 18.696 -3.872 1.00 54.62 86 MET A O 1
ATOM 717 N N . ILE A 1 87 ? 3.646 17.044 -5.388 1.00 54.25 87 ILE A N 1
ATOM 718 C CA . ILE A 1 87 ? 2.364 17.502 -5.954 1.00 54.25 87 ILE A CA 1
ATOM 719 C C . ILE A 1 87 ? 1.255 17.486 -4.892 1.00 54.25 87 ILE A C 1
ATOM 721 O O . ILE A 1 87 ? 0.469 18.425 -4.816 1.00 54.25 87 ILE A O 1
ATOM 725 N N . SER A 1 88 ? 1.224 16.468 -4.026 1.00 56.81 88 SER A N 1
ATOM 726 C CA . SER A 1 88 ? 0.222 16.370 -2.956 1.00 56.81 88 SER A CA 1
ATOM 727 C C . SER A 1 88 ? 0.367 17.434 -1.860 1.00 56.81 88 SER A C 1
ATOM 729 O O . SER A 1 88 ? -0.587 17.637 -1.117 1.00 56.81 88 SER A O 1
ATOM 731 N N . ARG A 1 89 ? 1.535 18.078 -1.715 1.00 53.81 89 ARG A N 1
ATOM 732 C CA . ARG A 1 89 ? 1.784 19.127 -0.706 1.00 53.81 89 ARG A CA 1
ATOM 733 C C . ARG A 1 89 ? 1.534 20.553 -1.201 1.00 53.81 89 ARG A C 1
ATOM 735 O O . ARG A 1 89 ? 1.550 21.471 -0.388 1.00 53.81 89 ARG A O 1
ATOM 742 N N . MET A 1 90 ? 1.386 20.753 -2.510 1.00 52.28 90 MET A N 1
ATOM 743 C CA . MET A 1 90 ? 1.179 22.076 -3.116 1.00 52.28 90 MET A CA 1
ATOM 744 C C . MET A 1 90 ? -0.298 22.494 -3.193 1.00 52.28 90 MET A C 1
ATOM 746 O O . MET A 1 90 ? -0.590 23.560 -3.730 1.00 52.28 90 MET A O 1
ATOM 750 N N . ASN A 1 91 ? -1.209 21.671 -2.676 1.00 40.34 91 ASN A N 1
ATOM 751 C CA . ASN A 1 91 ? -2.657 21.870 -2.689 1.00 40.34 91 ASN A CA 1
ATOM 752 C C . ASN A 1 91 ? -3.197 21.796 -1.258 1.00 40.34 91 ASN A C 1
ATOM 754 O O . ASN A 1 91 ? -4.191 22.493 -0.970 1.00 40.34 91 ASN A O 1
#

Mean predicted aligned error: 11.77 Å

Radius of gyration: 21.79 Å; Cα contacts (8 Å, |Δi|>4): 51; chains: 1; bounding box: 66×38×36 Å

pLDDT: mean 78.86, std 14.64, range [40.34, 96.94]

Sequence (91 aa):
MLINNFLCISVLLFLYPSFCTVEEDIVLQLNGIAYIEQNTMKLMRDGIRLATDIYRLKEPVPAILWKTPYNFNLYRDGEIYTHIYMISRMN